Protein AF-A0A1K0G632-F1 (afdb_monomer_lite)

Organism: NCBI:txid307758

Radius of gyration: 20.54 Å; chains: 1; bounding box: 62×40×46 Å

Secondary structure (DSSP, 8-state):
--HHHHHHHHHHHHHHHHHTSS------------HHHHHHHHSTT-S----EEE-SSS-GGGEEEEEGGGGS-TTS-GGGTEEESSTT--EEEES-TTS-EEEEEGGGTEEEEEEE-SSTT-EEEEEEE--GGG--

Sequence (136 aa):
MNSLGLILLLSTLSSLFAAFAQNCPQKFTPLLPRNSDFNKACSANSASKSPCFHHVSGSLRSASVAPKSSYTDPTQDVNATLIVKDGFLTDFTIADITSVYYVAYLEAGIGLLYMPGNSDNCYFLTWTIFNERSLT

Structure (mmCIF, N/CA/C/O backbone):
data_AF-A0A1K0G632-F1
#
_entry.id   AF-A0A1K0G632-F1
#
loop_
_atom_site.group_PDB
_atom_site.id
_atom_site.type_symbol
_atom_site.label_atom_id
_atom_site.label_alt_id
_atom_site.label_comp_id
_atom_site.label_asym_id
_atom_site.label_entity_id
_atom_site.label_seq_id
_atom_site.pdbx_PDB_ins_code
_atom_site.Cartn_x
_atom_site.Cartn_y
_atom_site.Cartn_z
_atom_site.occupancy
_atom_site.B_iso_or_equiv
_atom_site.auth_seq_id
_atom_site.auth_comp_id
_atom_site.auth_asym_id
_atom_site.auth_atom_id
_atom_site.pdbx_PDB_model_num
ATOM 1 N N . MET A 1 1 ? -44.994 25.189 18.910 1.00 53.69 1 MET A N 1
ATOM 2 C CA . MET A 1 1 ? -43.647 24.787 19.375 1.00 53.69 1 MET A CA 1
ATOM 3 C C . MET A 1 1 ? -42.993 26.005 19.999 1.00 53.69 1 MET A C 1
ATOM 5 O O . MET A 1 1 ? -42.715 26.958 19.285 1.00 53.69 1 MET A O 1
ATOM 9 N N . ASN A 1 2 ? -42.854 26.024 21.325 1.00 57.34 2 ASN A N 1
ATOM 10 C CA . ASN A 1 2 ? -42.360 27.196 22.049 1.00 57.34 2 ASN A CA 1
ATOM 11 C C . ASN A 1 2 ? -40.833 27.290 21.919 1.00 57.34 2 ASN A C 1
ATOM 13 O O . ASN A 1 2 ? -40.146 26.280 22.060 1.00 57.34 2 ASN A O 1
ATOM 17 N N . SER A 1 3 ? -40.323 28.502 21.679 1.00 65.25 3 SER A N 1
ATOM 18 C CA . SER A 1 3 ? -38.898 28.827 21.468 1.00 65.25 3 SER A CA 1
ATOM 19 C C . SER A 1 3 ? -37.953 28.202 22.515 1.00 65.25 3 SER A C 1
ATOM 21 O O . SER A 1 3 ? -36.870 27.726 22.188 1.00 65.25 3 SER A O 1
ATOM 23 N N . LEU A 1 4 ? -38.421 28.073 23.761 1.00 67.88 4 LEU A N 1
ATOM 24 C CA . LEU A 1 4 ? -37.714 27.409 24.863 1.00 67.88 4 LEU A CA 1
ATOM 25 C C . LEU A 1 4 ? -37.364 25.933 24.595 1.00 67.88 4 LEU A C 1
ATOM 27 O O . LEU A 1 4 ? -36.292 25.481 24.987 1.00 67.88 4 LEU A O 1
ATOM 31 N N . GLY A 1 5 ? -38.230 25.185 23.905 1.00 68.12 5 GLY A N 1
ATOM 32 C CA . GLY A 1 5 ? -37.978 23.777 23.579 1.00 68.12 5 GLY A CA 1
ATOM 33 C C . GLY A 1 5 ? -36.905 23.596 22.503 1.00 68.12 5 GLY A C 1
ATOM 34 O O . GLY A 1 5 ? -36.125 22.651 22.564 1.00 68.12 5 GLY A O 1
ATOM 35 N N . LEU A 1 6 ? -36.823 24.534 21.553 1.00 62.88 6 LEU A N 1
ATOM 36 C CA . LEU A 1 6 ? -35.796 24.536 20.510 1.00 62.88 6 LEU A CA 1
ATOM 37 C C . LEU A 1 6 ? -34.411 24.818 21.119 1.00 62.88 6 LEU A C 1
ATOM 39 O O . LEU A 1 6 ? -33.452 24.114 20.821 1.00 62.88 6 LEU A O 1
ATOM 43 N N . ILE A 1 7 ? -34.322 25.786 22.037 1.00 67.94 7 ILE A N 1
ATOM 44 C CA . ILE A 1 7 ? -33.067 26.160 22.712 1.00 67.94 7 ILE A CA 1
ATOM 45 C C . ILE A 1 7 ? -32.513 25.000 23.558 1.00 67.94 7 ILE A C 1
ATOM 47 O O . ILE A 1 7 ? -31.307 24.759 23.545 1.00 67.94 7 ILE A O 1
ATOM 51 N N . LEU A 1 8 ? -33.378 24.238 24.238 1.00 62.41 8 LEU A N 1
ATOM 52 C CA . LEU A 1 8 ? -32.978 23.052 25.012 1.00 62.41 8 LEU A CA 1
ATOM 53 C C . LEU A 1 8 ? -32.489 21.889 24.125 1.00 62.41 8 LEU A C 1
ATOM 55 O O . LEU A 1 8 ? -31.558 21.171 24.490 1.00 62.41 8 LEU A O 1
ATOM 59 N N . LEU A 1 9 ? -33.067 21.712 22.934 1.00 61.09 9 LEU A N 1
ATOM 60 C CA . LEU A 1 9 ? -32.586 20.727 21.957 1.00 61.09 9 LEU A CA 1
ATOM 61 C C . LEU A 1 9 ? -31.219 21.122 21.369 1.00 61.09 9 LEU A C 1
ATOM 63 O O . LEU A 1 9 ? -30.324 20.289 21.275 1.00 61.09 9 LEU A O 1
ATOM 67 N N . LEU A 1 10 ? -31.007 22.398 21.036 1.00 59.19 10 LEU A N 1
ATOM 68 C CA . LEU A 1 10 ? -29.714 22.878 20.523 1.00 59.19 10 LEU A CA 1
ATOM 69 C C . LEU A 1 10 ? -28.589 22.845 21.572 1.00 59.19 10 LEU A C 1
ATOM 71 O O . LEU A 1 10 ? -27.433 22.582 21.223 1.00 59.19 10 LEU A O 1
ATOM 75 N N . SER A 1 11 ? -28.905 23.082 22.849 1.00 59.06 11 SER A N 1
ATOM 76 C CA . SER A 1 11 ? -27.908 23.042 23.926 1.00 59.06 11 SER A CA 1
ATOM 77 C C . SER A 1 11 ? -27.462 21.616 24.256 1.00 59.06 11 SER A C 1
ATOM 79 O O . SER A 1 11 ? -26.279 21.399 24.517 1.00 59.06 11 SER A O 1
ATOM 81 N N . THR A 1 12 ? -28.367 20.636 24.170 1.00 58.84 12 THR A N 1
ATOM 82 C CA . THR A 1 12 ? -28.018 19.217 24.335 1.00 58.84 12 THR A CA 1
ATOM 83 C C . THR A 1 12 ? -27.223 18.665 23.152 1.00 58.84 12 THR A C 1
ATOM 85 O O . THR A 1 12 ? -26.260 17.937 23.369 1.00 58.84 12 THR A O 1
ATOM 88 N N . LEU A 1 13 ? -27.519 19.061 21.907 1.00 55.50 13 LEU A N 1
ATOM 89 C CA . LEU A 1 13 ? -26.672 18.666 20.773 1.00 55.50 13 LEU A CA 1
ATOM 90 C C . LEU A 1 13 ? -25.242 19.219 20.905 1.00 55.50 13 LEU A C 1
ATOM 92 O O . LEU A 1 13 ? -24.283 18.489 20.667 1.00 55.50 13 LEU A O 1
ATOM 96 N N . SER A 1 14 ? -25.082 20.476 21.328 1.00 56.28 14 SER A N 1
ATOM 97 C CA . SER A 1 14 ? -23.762 21.114 21.476 1.00 56.28 14 SER A CA 1
ATOM 98 C C . SER A 1 14 ? -22.880 20.454 22.546 1.00 56.28 14 SER A C 1
ATOM 100 O O . SER A 1 14 ? -21.667 20.353 22.363 1.00 56.28 14 SER A O 1
ATOM 102 N N . SER A 1 15 ? -23.464 19.972 23.649 1.00 53.50 15 SER A N 1
ATOM 103 C CA . SER A 1 15 ? -22.710 19.285 24.705 1.00 53.50 15 SER A CA 1
ATOM 104 C C . SER A 1 15 ? -22.324 17.852 24.332 1.00 53.50 15 SER A C 1
ATOM 106 O O . SER A 1 15 ? -21.253 17.398 24.738 1.00 53.50 15 SER A O 1
ATOM 108 N N . LEU A 1 16 ? -23.121 17.166 23.502 1.00 52.94 16 LEU A N 1
ATOM 109 C CA . LEU A 1 16 ? -22.729 15.872 22.942 1.00 52.94 16 LEU A CA 1
ATOM 110 C C . LEU A 1 16 ? -21.486 16.001 22.050 1.00 52.94 16 LEU A C 1
ATOM 112 O O . LEU A 1 16 ? -20.550 15.235 22.240 1.00 52.94 16 LEU A O 1
ATOM 116 N N . PHE A 1 17 ? -21.404 16.988 21.149 1.00 52.41 17 PHE A N 1
ATOM 117 C CA . PHE A 1 17 ? -20.222 17.157 20.281 1.00 52.41 17 PHE A CA 1
ATOM 118 C C . PHE A 1 17 ? -18.934 17.500 21.049 1.00 52.41 17 PHE A C 1
ATOM 120 O O . PHE A 1 17 ? -17.853 17.065 20.653 1.00 52.41 17 PHE A O 1
ATOM 127 N N . ALA A 1 18 ? -19.035 18.236 22.160 1.00 52.19 18 ALA A N 1
ATOM 128 C CA . ALA A 1 18 ? -17.875 18.626 22.963 1.00 52.19 18 ALA A CA 1
ATOM 129 C C . ALA A 1 18 ? -17.265 17.456 23.763 1.00 52.19 18 ALA A C 1
ATOM 131 O O . ALA A 1 18 ? -16.049 17.412 23.950 1.00 52.19 18 ALA A O 1
ATOM 132 N N . ALA A 1 19 ? -18.076 16.479 24.186 1.00 53.12 19 ALA A N 1
ATOM 133 C CA . ALA A 1 19 ? -17.598 15.313 24.935 1.00 53.12 19 ALA A CA 1
ATOM 134 C C . ALA A 1 19 ? -16.773 14.327 24.080 1.00 53.12 19 ALA A C 1
ATOM 136 O O . ALA A 1 19 ? -15.950 13.591 24.621 1.00 53.12 19 ALA A O 1
ATOM 137 N N . PHE A 1 20 ? -16.931 14.336 22.751 1.00 53.16 20 PHE A N 1
ATOM 138 C CA . PHE A 1 20 ? -16.147 13.489 21.835 1.00 53.16 20 PHE A CA 1
ATOM 139 C C . PHE A 1 20 ? -14.827 14.128 21.373 1.00 53.16 20 PHE A C 1
ATOM 141 O O . PHE A 1 20 ? -14.020 13.467 20.721 1.00 53.16 20 PHE A O 1
ATOM 148 N N . ALA A 1 21 ? -14.578 15.400 21.703 1.00 52.59 21 ALA A N 1
ATOM 149 C CA . ALA A 1 21 ? -13.479 16.164 21.112 1.00 52.59 21 ALA A CA 1
ATOM 150 C C . ALA A 1 21 ? -12.184 16.203 21.945 1.00 52.59 21 ALA A C 1
ATOM 152 O O . ALA A 1 21 ? -11.168 16.669 21.438 1.00 52.59 21 ALA A O 1
ATOM 153 N N . GLN A 1 22 ? -12.174 15.743 23.202 1.00 47.28 22 GLN A N 1
ATOM 154 C CA . GLN A 1 22 ? -11.059 16.058 24.112 1.00 47.28 22 GLN A CA 1
ATOM 155 C C . GLN A 1 22 ? -9.963 15.000 24.280 1.00 47.28 22 GLN A C 1
ATOM 157 O O . GLN A 1 22 ? -8.989 15.295 24.954 1.00 47.28 22 GLN A O 1
ATOM 162 N N . ASN A 1 23 ? -10.043 13.818 23.663 1.00 47.66 23 ASN A N 1
ATOM 163 C CA . ASN A 1 23 ? -8.967 12.815 23.766 1.00 47.66 23 ASN A CA 1
ATOM 164 C C . ASN A 1 23 ? -8.915 11.855 22.567 1.00 47.66 23 ASN A C 1
ATOM 166 O O . ASN A 1 23 ? -8.665 10.664 22.730 1.00 47.66 23 ASN A O 1
ATOM 170 N N . CYS A 1 24 ? -9.150 12.340 21.346 1.00 49.59 24 CYS A N 1
ATOM 171 C CA . CYS A 1 24 ? -8.779 11.553 20.172 1.00 49.59 24 CYS A CA 1
ATOM 172 C C . CYS A 1 24 ? -7.280 11.770 19.931 1.00 49.59 24 CYS A C 1
ATOM 174 O O . CYS A 1 24 ? -6.919 12.855 19.468 1.00 49.59 24 CYS A O 1
ATOM 176 N N . PRO A 1 25 ? -6.385 10.812 20.255 1.00 50.19 25 PRO A N 1
ATOM 177 C CA . PRO A 1 25 ? -4.998 10.933 19.843 1.00 50.19 25 PRO A CA 1
ATOM 178 C C . PRO A 1 25 ? -4.986 11.123 18.327 1.00 50.19 25 PRO A C 1
ATOM 180 O O . PRO A 1 25 ? -5.499 10.291 17.578 1.00 50.19 25 PRO A O 1
ATOM 183 N N . GLN A 1 26 ? -4.437 12.249 17.881 1.00 51.25 26 GLN A N 1
ATOM 184 C CA . GLN A 1 26 ? -4.239 12.541 16.471 1.00 51.25 26 GLN A CA 1
ATOM 185 C C . GLN A 1 26 ? -3.162 11.577 15.957 1.00 51.25 26 GLN A C 1
ATOM 187 O O . GLN A 1 26 ? -1.974 11.875 15.997 1.00 51.25 26 GLN A O 1
ATOM 192 N N . LYS A 1 27 ? -3.565 10.357 15.591 1.00 52.69 27 LYS A N 1
ATOM 193 C CA . LYS A 1 27 ? -2.645 9.266 15.228 1.00 52.69 27 LYS A CA 1
ATOM 194 C C . LYS A 1 27 ? -2.782 8.786 13.790 1.00 52.69 27 LYS A C 1
ATOM 196 O O . LYS A 1 27 ? -2.168 7.790 13.429 1.00 52.69 27 LYS A O 1
ATOM 201 N N . PHE A 1 28 ? -3.554 9.486 12.966 1.00 53.88 28 PHE A N 1
ATOM 202 C CA . PHE A 1 28 ? -3.702 9.117 11.567 1.00 53.88 28 PHE A CA 1
ATOM 203 C C . PHE A 1 28 ? -3.715 10.363 10.693 1.00 53.88 28 PHE A C 1
ATOM 205 O O . PHE A 1 28 ? -4.675 11.133 10.719 1.00 53.88 28 PHE A O 1
ATOM 212 N N . THR A 1 29 ? -2.649 10.569 9.921 1.00 59.44 29 THR A N 1
ATOM 213 C CA . THR A 1 29 ? -2.718 11.455 8.758 1.00 59.44 29 THR A CA 1
ATOM 214 C C . THR A 1 29 ? -3.623 10.762 7.741 1.00 59.44 29 THR A C 1
ATOM 216 O O . THR A 1 29 ? -3.299 9.649 7.322 1.00 59.44 29 THR A O 1
ATOM 219 N N . PRO A 1 30 ? -4.777 11.342 7.373 1.00 67.50 30 PRO A N 1
ATOM 220 C CA . PRO A 1 30 ? -5.687 10.694 6.441 1.00 67.50 30 PRO A CA 1
ATOM 221 C C . PRO A 1 30 ? -5.001 10.494 5.089 1.00 67.50 30 PRO A C 1
ATOM 223 O O . PRO A 1 30 ? -4.604 11.470 4.457 1.00 67.50 30 PRO A O 1
ATOM 226 N N . LEU A 1 31 ? -4.900 9.243 4.632 1.00 78.38 31 LEU A N 1
ATOM 227 C CA . LEU A 1 31 ? -4.446 8.940 3.276 1.00 78.38 31 LEU A CA 1
ATOM 228 C C . LEU A 1 31 ? -5.468 9.479 2.273 1.00 78.38 31 LEU A C 1
ATOM 230 O O . LEU A 1 31 ? -6.617 9.026 2.232 1.00 78.38 31 LEU A O 1
ATOM 234 N N . LEU A 1 32 ? -5.052 10.457 1.471 1.00 85.12 32 LEU A N 1
ATOM 235 C CA . LEU A 1 32 ? -5.905 11.050 0.448 1.00 85.12 32 LEU A CA 1
ATOM 236 C C . LEU A 1 32 ? -5.853 10.238 -0.857 1.00 85.12 32 LEU A C 1
ATOM 238 O O . LEU A 1 32 ? -4.767 9.864 -1.306 1.00 85.12 32 LEU A O 1
ATOM 242 N N . PRO A 1 33 ? -7.004 10.006 -1.514 1.00 89.94 33 PRO A N 1
ATOM 243 C CA . PRO A 1 33 ? -7.048 9.351 -2.815 1.00 89.94 33 PRO A CA 1
ATOM 244 C C . PRO A 1 33 ? -6.246 10.066 -3.899 1.00 89.94 33 PRO A C 1
ATOM 246 O O . PRO A 1 33 ? -6.362 11.275 -4.088 1.00 89.94 33 PRO A O 1
ATOM 249 N N . ARG A 1 34 ? -5.493 9.285 -4.679 1.00 92.12 34 ARG A N 1
ATOM 250 C CA . ARG A 1 34 ? -4.656 9.731 -5.802 1.00 92.12 34 ARG A CA 1
ATOM 251 C C . ARG A 1 34 ? -4.955 8.913 -7.061 1.00 92.12 34 ARG A C 1
ATOM 253 O O . ARG A 1 34 ? -4.063 8.344 -7.681 1.00 92.12 34 ARG A O 1
ATOM 260 N N . ASN A 1 35 ? -6.229 8.869 -7.456 1.00 92.44 35 ASN A N 1
ATOM 261 C CA . ASN A 1 35 ? -6.737 8.021 -8.544 1.00 92.44 35 ASN A CA 1
ATOM 262 C C . ASN A 1 35 ? -5.944 8.140 -9.862 1.00 92.44 35 ASN A C 1
ATOM 264 O O . ASN A 1 35 ? -5.609 7.131 -10.474 1.00 92.44 35 ASN A O 1
ATOM 268 N N . SER A 1 36 ? -5.604 9.367 -10.276 1.00 91.75 36 SER A N 1
ATOM 269 C CA . SER A 1 36 ? -4.801 9.608 -11.485 1.00 91.75 36 SER A CA 1
ATOM 270 C C . SER A 1 36 ? -3.442 8.907 -11.411 1.00 91.75 36 SER A C 1
ATOM 272 O O . SER A 1 36 ? -3.037 8.243 -12.363 1.00 91.75 36 SER A O 1
ATOM 274 N N . ASP A 1 37 ? -2.744 9.033 -10.283 1.00 92.06 37 ASP A N 1
ATOM 275 C CA . ASP A 1 37 ? -1.422 8.431 -10.107 1.00 92.06 37 ASP A CA 1
ATOM 276 C C . ASP A 1 37 ? -1.529 6.913 -9.966 1.00 92.06 37 ASP A C 1
ATOM 278 O O . ASP A 1 37 ? -0.719 6.182 -10.532 1.00 92.06 37 ASP A O 1
ATOM 282 N N . PHE A 1 38 ? -2.583 6.437 -9.299 1.00 93.38 38 PHE A N 1
ATOM 283 C CA . PHE A 1 38 ? -2.886 5.015 -9.213 1.00 93.38 38 PHE A CA 1
ATOM 284 C C . PHE A 1 38 ? -3.093 4.415 -10.607 1.00 93.38 38 PHE A C 1
ATOM 286 O O . PHE A 1 38 ? -2.462 3.423 -10.944 1.00 93.38 38 PHE 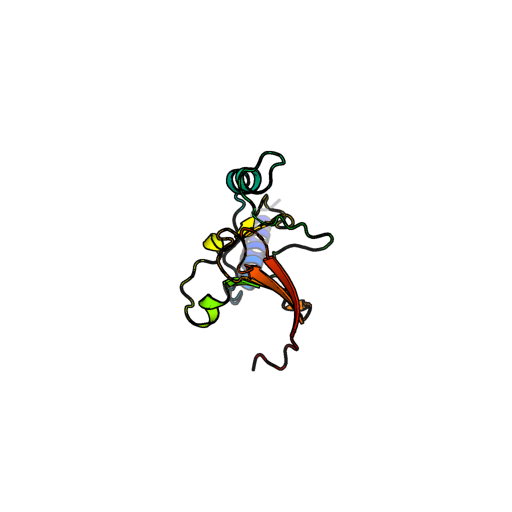A O 1
ATOM 293 N N . ASN A 1 39 ? -3.910 5.032 -11.464 1.00 92.06 39 ASN A N 1
ATOM 294 C CA . ASN A 1 39 ? -4.154 4.525 -12.817 1.00 92.06 39 ASN A CA 1
ATOM 295 C C . ASN A 1 39 ? -2.894 4.578 -13.691 1.00 92.06 39 ASN A C 1
ATOM 297 O O . ASN A 1 39 ? -2.671 3.675 -14.498 1.00 92.06 39 ASN A O 1
ATOM 301 N N . LYS A 1 40 ? -2.046 5.600 -13.524 1.00 91.19 40 LYS A N 1
ATOM 302 C CA . LYS A 1 40 ? -0.744 5.656 -14.207 1.00 91.19 40 LYS A CA 1
ATOM 303 C C . LYS A 1 40 ? 0.168 4.499 -13.805 1.00 91.19 40 LYS A C 1
ATOM 305 O O . LYS A 1 40 ? 0.918 4.042 -14.655 1.00 91.19 40 LYS A O 1
ATOM 310 N N . ALA A 1 41 ? 0.097 4.045 -12.554 1.00 91.00 41 ALA A N 1
ATOM 311 C CA . ALA A 1 41 ? 0.904 2.939 -12.041 1.00 91.00 41 ALA A CA 1
ATOM 312 C C . ALA A 1 41 ? 0.290 1.552 -12.310 1.00 91.00 41 ALA A C 1
ATOM 314 O O . ALA A 1 41 ? 1.018 0.611 -12.605 1.00 91.00 41 ALA A O 1
ATOM 315 N N . CYS A 1 42 ? -1.038 1.431 -12.248 1.00 92.25 42 CYS A N 1
ATOM 316 C CA . CYS A 1 42 ? -1.751 0.151 -12.167 1.00 92.25 42 CYS A CA 1
ATOM 317 C C . CYS A 1 42 ? -2.680 -0.161 -13.345 1.00 92.25 42 CYS A C 1
ATOM 319 O O . CYS A 1 42 ? -3.360 -1.186 -13.335 1.00 92.25 42 CYS A O 1
ATOM 321 N N . SER A 1 43 ? -2.761 0.703 -14.360 1.00 87.62 43 SER A N 1
ATOM 322 C CA . SER A 1 43 ? -3.526 0.381 -15.570 1.00 87.62 43 SER A CA 1
ATOM 323 C C . SER A 1 43 ? -2.858 -0.728 -16.389 1.00 87.62 43 SER A C 1
ATOM 325 O O . SER A 1 43 ? -1.649 -0.927 -16.330 1.00 87.62 43 SER A O 1
ATOM 327 N N . ALA A 1 44 ? -3.645 -1.417 -17.220 1.00 79.88 44 ALA A N 1
ATOM 328 C CA . ALA A 1 44 ? -3.155 -2.495 -18.086 1.00 79.88 44 ALA A CA 1
ATOM 329 C C . ALA A 1 44 ? -2.039 -2.062 -19.060 1.00 79.88 44 ALA A C 1
ATOM 331 O O . ALA A 1 44 ? -1.243 -2.890 -19.487 1.00 79.88 44 ALA A O 1
ATOM 332 N N . ASN A 1 45 ? -1.974 -0.767 -19.389 1.00 78.19 45 ASN A N 1
ATOM 333 C CA . ASN A 1 45 ? -0.960 -0.177 -20.268 1.00 78.19 45 ASN A CA 1
ATOM 334 C C . ASN A 1 45 ? 0.122 0.584 -19.486 1.00 78.19 45 ASN A C 1
ATOM 336 O O . ASN A 1 45 ? 0.846 1.396 -20.066 1.00 78.19 45 ASN A O 1
ATOM 340 N N . SER A 1 46 ? 0.191 0.394 -18.168 1.00 77.56 46 SER A N 1
ATOM 341 C CA . SER A 1 46 ? 1.178 1.059 -17.330 1.00 77.56 46 SER A CA 1
ATOM 342 C C . SER A 1 46 ? 2.591 0.665 -17.756 1.00 77.56 46 SER A C 1
ATOM 344 O O . SER A 1 46 ? 2.929 -0.513 -17.848 1.00 77.56 46 SER A O 1
ATOM 346 N N . ALA A 1 47 ? 3.434 1.672 -17.996 1.00 73.56 47 ALA A N 1
ATOM 347 C CA . ALA A 1 47 ? 4.877 1.476 -18.119 1.00 73.56 47 ALA A CA 1
ATOM 348 C C . ALA A 1 47 ? 5.547 1.307 -16.744 1.00 73.56 47 ALA A C 1
ATOM 350 O O . ALA A 1 47 ? 6.697 0.868 -16.662 1.00 73.56 47 ALA A O 1
ATOM 351 N N . SER A 1 48 ? 4.845 1.674 -15.666 1.00 72.81 48 SER A N 1
ATOM 352 C CA . SER A 1 48 ? 5.296 1.430 -14.304 1.00 72.81 48 SER A CA 1
ATOM 353 C C . SER A 1 48 ? 5.186 -0.064 -14.007 1.00 72.81 48 SER A C 1
ATOM 355 O O . SER A 1 48 ? 4.197 -0.722 -14.319 1.00 72.81 48 SER A O 1
ATOM 357 N N . LYS A 1 49 ? 6.233 -0.594 -13.379 1.00 78.38 49 LYS A N 1
ATOM 358 C CA . LYS A 1 49 ? 6.293 -1.978 -12.902 1.00 78.38 49 LYS A CA 1
ATOM 359 C C . LYS A 1 49 ? 5.968 -2.055 -11.411 1.00 78.38 49 LYS A C 1
ATOM 361 O O . LYS A 1 49 ? 6.491 -2.904 -10.692 1.00 78.38 49 LYS A O 1
ATOM 366 N N . SER A 1 50 ? 5.146 -1.119 -10.939 1.00 84.19 50 SER A N 1
ATOM 367 C CA . SER A 1 50 ? 4.731 -1.063 -9.546 1.00 84.19 50 SER A CA 1
ATOM 368 C C . SER A 1 50 ? 3.768 -2.205 -9.225 1.00 84.19 50 SER A C 1
ATOM 370 O O . SER A 1 50 ? 2.882 -2.504 -10.027 1.00 84.19 50 SER A O 1
ATOM 372 N N . PRO A 1 51 ? 3.904 -2.845 -8.054 1.00 88.81 51 PRO A N 1
ATOM 373 C CA . PRO A 1 51 ? 2.916 -3.807 -7.598 1.00 88.81 51 PRO A CA 1
ATOM 374 C C . PRO A 1 51 ? 1.612 -3.097 -7.227 1.00 88.81 51 PRO A C 1
ATOM 376 O O . PRO A 1 51 ? 1.612 -2.102 -6.503 1.00 88.81 51 PRO A O 1
ATOM 379 N N . CYS A 1 52 ? 0.495 -3.657 -7.675 1.00 92.06 52 CYS A N 1
ATOM 380 C CA . CYS A 1 52 ? -0.836 -3.135 -7.398 1.00 92.06 52 CYS A CA 1
ATOM 381 C C . CYS A 1 52 ? -1.570 -4.105 -6.480 1.00 92.06 52 CYS A C 1
ATOM 383 O O . CYS A 1 52 ? -1.790 -5.265 -6.831 1.00 92.06 52 CYS A O 1
ATOM 385 N N . PHE A 1 53 ? -1.921 -3.633 -5.291 1.00 91.94 53 PHE A N 1
ATOM 386 C CA . PHE A 1 53 ? -2.523 -4.434 -4.237 1.00 91.94 53 PHE A CA 1
ATOM 387 C C . PHE A 1 53 ? -4.015 -4.144 -4.127 1.00 91.94 53 PHE A C 1
ATOM 389 O O . PHE A 1 53 ? -4.444 -2.994 -4.229 1.00 91.94 53 PHE A O 1
ATOM 396 N N . HIS A 1 54 ? -4.779 -5.201 -3.861 1.00 93.56 54 HIS A N 1
ATOM 397 C CA . HIS A 1 54 ? -6.208 -5.142 -3.589 1.00 93.56 54 HIS A CA 1
ATOM 398 C C . HIS A 1 54 ? -6.515 -5.902 -2.298 1.00 93.56 54 HIS A C 1
ATOM 400 O O . HIS A 1 54 ? -6.162 -7.076 -2.154 1.00 93.56 54 HIS A O 1
ATOM 406 N N . HIS A 1 55 ? -7.188 -5.246 -1.358 1.00 88.94 55 HIS A N 1
ATOM 407 C CA . HIS A 1 55 ? -7.709 -5.893 -0.161 1.00 88.94 55 HIS A CA 1
ATOM 408 C C . HIS A 1 55 ? -8.938 -6.727 -0.514 1.00 88.94 55 HIS A C 1
ATOM 410 O O . HIS A 1 55 ? -9.978 -6.182 -0.866 1.00 88.94 55 HIS A O 1
ATOM 416 N N . VAL A 1 56 ? -8.848 -8.046 -0.328 1.00 87.25 56 VAL A N 1
ATOM 417 C CA . VAL A 1 56 ? -10.013 -8.944 -0.449 1.00 87.25 56 VAL A CA 1
ATOM 418 C C . VAL A 1 56 ? -11.010 -8.722 0.700 1.00 87.25 56 VAL A C 1
ATOM 420 O O . VAL A 1 56 ? -12.203 -8.967 0.551 1.00 87.25 56 VAL A O 1
ATOM 423 N N . SER A 1 57 ? -10.529 -8.244 1.852 1.00 84.19 57 SER A N 1
ATOM 424 C CA . SER A 1 57 ? -11.343 -7.872 3.011 1.00 84.19 57 SER A CA 1
ATOM 425 C C . SER A 1 57 ? -10.662 -6.756 3.812 1.00 84.19 57 SER A C 1
ATOM 427 O O . SER A 1 57 ? -9.436 -6.741 3.944 1.00 84.19 57 SER A O 1
ATOM 429 N N . GLY A 1 58 ? -11.450 -5.823 4.354 1.00 82.75 58 GLY A N 1
ATOM 430 C CA . GLY A 1 58 ? -10.959 -4.675 5.127 1.00 82.75 58 GLY A CA 1
ATOM 431 C C . GLY A 1 58 ? -10.481 -3.492 4.274 1.00 82.75 58 GLY A C 1
ATOM 432 O O . GLY A 1 58 ? -10.826 -3.374 3.104 1.00 82.75 58 GLY A O 1
ATOM 433 N N . SER A 1 59 ? -9.716 -2.579 4.882 1.00 86.19 59 SER A N 1
ATOM 434 C CA . SER A 1 59 ? -9.150 -1.382 4.231 1.00 86.19 59 SER A CA 1
ATOM 435 C C . SER A 1 59 ? -7.881 -0.923 4.954 1.00 86.19 59 SER A C 1
ATOM 437 O O . SER A 1 59 ? -7.636 -1.342 6.085 1.00 86.19 59 SER A O 1
ATOM 439 N N . LEU A 1 60 ? -7.113 -0.006 4.363 1.00 86.31 60 LEU A N 1
ATOM 440 C CA . LEU A 1 60 ? -5.945 0.605 5.016 1.00 86.31 60 LEU A CA 1
ATOM 441 C C . LEU A 1 60 ? -6.288 1.578 6.160 1.00 86.31 60 LEU A C 1
ATOM 443 O O . LEU A 1 60 ? -5.384 2.151 6.756 1.00 86.31 60 LEU A O 1
ATOM 447 N N . ARG A 1 61 ? -7.568 1.781 6.504 1.00 82.19 61 ARG A N 1
ATOM 448 C CA . ARG A 1 61 ? -7.982 2.730 7.560 1.00 82.19 61 ARG A CA 1
ATOM 449 C C . ARG A 1 61 ? -7.414 2.406 8.942 1.00 82.19 61 ARG A C 1
ATOM 451 O O . ARG A 1 61 ? -7.214 3.322 9.729 1.00 82.19 61 ARG A O 1
ATOM 458 N N . SER A 1 62 ? -7.186 1.129 9.234 1.00 74.50 62 SER A N 1
ATOM 459 C CA . SER A 1 62 ? -6.596 0.655 10.494 1.00 74.50 62 SER A CA 1
ATOM 460 C C . SER A 1 62 ? -5.125 0.252 10.348 1.00 74.50 62 SER A C 1
ATOM 462 O O . SER A 1 62 ? -4.513 -0.222 11.306 1.00 74.50 62 SER A O 1
ATOM 464 N N . ALA A 1 63 ? -4.547 0.422 9.156 1.00 80.38 63 ALA A N 1
ATOM 465 C CA . ALA A 1 63 ? -3.175 0.038 8.883 1.00 80.38 63 ALA A CA 1
ATOM 466 C C . ALA A 1 63 ? -2.224 1.209 9.148 1.00 80.38 63 ALA A C 1
ATOM 468 O O . ALA A 1 63 ? -2.416 2.308 8.635 1.00 80.38 63 ALA A O 1
ATOM 469 N N . SER A 1 64 ? -1.158 0.965 9.904 1.00 79.44 64 SER A N 1
ATOM 470 C CA . SER A 1 64 ? -0.015 1.874 9.949 1.00 79.44 64 SER A CA 1
ATOM 471 C C . SER A 1 64 ? 0.886 1.573 8.761 1.00 79.44 64 SER A C 1
ATOM 473 O O . SER A 1 64 ? 1.287 0.424 8.570 1.00 79.44 64 SER A O 1
ATOM 475 N N . VAL A 1 65 ? 1.198 2.582 7.953 1.00 78.44 65 VAL A N 1
ATOM 476 C CA . VAL A 1 65 ? 2.054 2.406 6.781 1.00 78.44 65 VAL A CA 1
ATOM 477 C C . VAL A 1 65 ? 3.268 3.295 6.893 1.00 78.44 65 VAL A C 1
ATOM 479 O O . VAL A 1 65 ? 3.146 4.500 7.097 1.00 78.44 65 VAL A O 1
ATOM 482 N N . ALA A 1 66 ? 4.438 2.695 6.729 1.00 75.25 66 ALA A N 1
ATOM 483 C CA . ALA A 1 66 ? 5.685 3.423 6.792 1.00 75.25 66 ALA A CA 1
ATOM 484 C C . ALA A 1 66 ? 6.738 2.760 5.891 1.00 75.25 66 ALA A C 1
ATOM 486 O O . ALA A 1 66 ? 6.780 1.526 5.788 1.00 75.25 66 ALA A O 1
ATOM 487 N N . PRO A 1 67 ? 7.609 3.537 5.233 1.00 73.75 67 PRO A N 1
ATOM 488 C CA . PRO A 1 67 ? 8.826 2.972 4.674 1.00 73.75 67 PRO A CA 1
ATOM 489 C C . PRO A 1 67 ? 9.709 2.479 5.830 1.00 73.75 67 PRO A C 1
ATOM 491 O O . PRO A 1 67 ? 9.778 3.096 6.889 1.00 73.75 67 PRO A O 1
ATOM 494 N N . LYS A 1 68 ? 10.410 1.354 5.670 1.00 66.12 68 LYS A N 1
ATOM 495 C CA . LYS A 1 68 ? 11.191 0.756 6.773 1.00 66.12 68 LYS A CA 1
ATOM 496 C C . LYS A 1 68 ? 12.265 1.710 7.323 1.00 66.12 68 LYS A C 1
ATOM 498 O O . LYS A 1 68 ? 12.623 1.614 8.492 1.00 66.12 68 LYS A O 1
ATOM 503 N N . SER A 1 69 ? 12.761 2.643 6.511 1.00 56.94 69 SER A N 1
ATOM 504 C CA . SER A 1 69 ? 13.716 3.674 6.936 1.00 56.94 69 SER A CA 1
ATOM 505 C C . SER A 1 69 ? 13.125 4.726 7.884 1.00 56.94 69 SER A C 1
ATOM 507 O O . SER A 1 69 ? 13.886 5.383 8.590 1.00 56.94 69 SER A O 1
ATOM 509 N N . SER A 1 70 ? 11.800 4.898 7.947 1.00 54.84 70 SER A N 1
ATOM 510 C CA . SER A 1 70 ? 11.177 5.918 8.804 1.00 54.84 70 SER A CA 1
ATOM 511 C C . SER A 1 70 ? 11.045 5.498 10.270 1.00 54.84 70 SER A C 1
ATOM 513 O O . SER A 1 70 ? 10.624 6.309 11.089 1.00 54.84 70 SER A O 1
ATOM 515 N N . TYR A 1 71 ? 11.448 4.278 10.654 1.00 50.97 71 TYR A N 1
ATOM 516 C CA . TYR A 1 71 ? 11.593 3.934 12.079 1.00 50.97 71 TYR A CA 1
ATOM 517 C C . TYR A 1 71 ? 12.613 4.839 12.791 1.00 50.97 71 TYR A C 1
ATOM 519 O O . TYR A 1 71 ? 12.537 5.009 14.005 1.00 50.97 71 TYR A O 1
ATOM 527 N N . THR A 1 72 ? 13.546 5.436 12.044 1.00 44.00 72 THR A N 1
ATOM 528 C CA . THR A 1 72 ? 14.558 6.371 12.554 1.00 44.00 72 THR A CA 1
ATOM 529 C C . THR A 1 72 ? 14.269 7.844 12.250 1.00 44.00 72 THR A C 1
ATOM 531 O O . THR A 1 72 ? 14.965 8.697 12.793 1.00 44.00 72 THR A O 1
ATOM 534 N N . ASP A 1 73 ? 13.260 8.163 11.430 1.00 44.97 73 ASP A N 1
ATOM 535 C CA . ASP A 1 73 ? 12.907 9.547 11.083 1.00 44.97 73 ASP A CA 1
ATOM 536 C C . ASP A 1 73 ? 11.375 9.748 11.060 1.00 44.97 73 ASP A C 1
ATOM 538 O O . ASP A 1 73 ? 10.710 9.377 10.086 1.00 44.97 73 ASP A O 1
ATOM 542 N N . PRO A 1 74 ? 10.797 10.337 12.124 1.00 45.12 74 PRO A N 1
ATOM 543 C CA . PRO A 1 74 ? 9.359 10.562 12.253 1.00 45.12 74 PRO A CA 1
ATOM 544 C C . PRO A 1 74 ? 8.815 11.674 11.338 1.00 45.12 74 PRO A C 1
ATOM 546 O O . PRO A 1 74 ? 7.623 11.969 11.404 1.00 45.12 74 PRO A O 1
ATOM 549 N N . THR A 1 75 ? 9.647 12.307 10.501 1.00 45.78 75 THR A N 1
ATOM 550 C CA . THR A 1 75 ? 9.218 13.396 9.604 1.00 45.78 75 THR A CA 1
ATOM 551 C C . THR A 1 75 ? 8.772 12.937 8.215 1.00 45.78 75 THR A C 1
ATOM 553 O O . THR A 1 75 ? 8.275 13.758 7.442 1.00 45.78 75 THR A O 1
ATOM 556 N N . GLN A 1 76 ? 8.897 11.646 7.875 1.00 52.47 76 GLN A N 1
ATOM 557 C CA . GLN A 1 76 ? 8.431 11.160 6.574 1.00 52.47 76 GLN A CA 1
ATOM 558 C C . GLN A 1 76 ? 6.900 11.140 6.504 1.00 52.47 76 GLN A C 1
ATOM 560 O O . GLN A 1 76 ? 6.224 10.360 7.173 1.00 52.47 76 GLN A O 1
ATOM 565 N N . ASP A 1 77 ? 6.369 12.030 5.666 1.00 54.41 77 ASP A N 1
ATOM 566 C CA . ASP A 1 77 ? 4.949 12.172 5.376 1.00 54.41 77 ASP A CA 1
ATOM 567 C C . ASP A 1 77 ? 4.382 10.849 4.842 1.00 54.41 77 ASP A C 1
ATOM 569 O O . ASP A 1 77 ? 4.747 10.381 3.764 1.00 54.41 77 ASP A O 1
ATOM 573 N N . VAL A 1 78 ? 3.466 10.237 5.593 1.00 54.84 78 VAL A N 1
ATOM 574 C CA . VAL A 1 78 ? 2.801 8.976 5.227 1.00 54.84 78 VAL A CA 1
ATOM 575 C C . VAL A 1 78 ? 2.072 9.099 3.876 1.00 54.84 78 VAL A C 1
ATOM 577 O O . VAL A 1 78 ? 1.930 8.108 3.156 1.00 54.84 78 VAL A O 1
ATOM 580 N N . ASN A 1 79 ? 1.692 10.317 3.465 1.00 54.09 79 ASN A N 1
ATOM 581 C CA . ASN A 1 79 ? 1.099 10.585 2.149 1.00 54.09 79 ASN A CA 1
ATOM 582 C C . ASN A 1 79 ? 2.084 10.415 0.979 1.00 54.09 79 ASN A C 1
ATOM 584 O O . ASN A 1 79 ? 1.657 10.260 -0.168 1.00 54.09 79 ASN A O 1
ATOM 588 N N . ALA A 1 80 ? 3.392 10.430 1.246 1.00 61.31 80 ALA A N 1
ATOM 589 C CA . ALA A 1 80 ? 4.429 10.174 0.249 1.00 61.31 80 ALA A CA 1
ATOM 590 C C . ALA A 1 80 ? 4.660 8.671 0.008 1.00 61.31 80 ALA A C 1
ATOM 592 O O . ALA A 1 80 ? 5.353 8.296 -0.934 1.00 61.31 80 ALA A O 1
ATOM 593 N N . THR A 1 81 ? 4.074 7.811 0.842 1.00 76.12 81 THR A N 1
ATOM 594 C CA . THR A 1 81 ? 4.450 6.398 0.966 1.00 76.12 81 THR A CA 1
ATOM 595 C C . THR A 1 81 ? 3.593 5.490 0.082 1.00 76.12 81 THR A C 1
ATOM 597 O O . THR A 1 81 ? 4.121 4.615 -0.608 1.00 76.12 81 THR A O 1
ATOM 600 N N . LEU A 1 82 ? 2.275 5.719 0.052 1.00 86.94 82 LEU A N 1
ATOM 601 C CA . LEU A 1 82 ? 1.322 4.958 -0.761 1.00 86.94 82 LEU A CA 1
ATOM 602 C C . LEU A 1 82 ? 0.524 5.848 -1.710 1.00 86.94 82 LEU A C 1
ATOM 604 O O . LEU A 1 82 ? 0.203 6.998 -1.419 1.00 86.94 82 LEU A O 1
ATOM 608 N N . ILE A 1 83 ? 0.125 5.258 -2.831 1.00 90.75 83 ILE A N 1
ATOM 609 C CA . ILE A 1 83 ? -0.837 5.824 -3.769 1.00 90.75 83 ILE A CA 1
ATOM 610 C C . ILE A 1 83 ? -2.102 4.973 -3.671 1.00 90.75 83 ILE A C 1
ATOM 612 O O . ILE A 1 83 ? -2.100 3.809 -4.067 1.00 90.75 83 ILE A O 1
ATOM 616 N N . VAL A 1 84 ? -3.180 5.549 -3.143 1.00 92.25 84 VAL A N 1
ATOM 617 C CA . VAL A 1 84 ? -4.476 4.870 -2.992 1.00 92.25 84 VAL A CA 1
ATOM 618 C C . VAL A 1 84 ? -5.440 5.301 -4.096 1.00 92.25 84 VAL A C 1
ATOM 620 O O . VAL A 1 84 ? -5.450 6.463 -4.513 1.00 92.25 84 VAL A O 1
ATOM 623 N N . LYS A 1 85 ? -6.250 4.370 -4.599 1.00 93.25 85 LYS A N 1
ATOM 624 C CA . LYS A 1 85 ? -7.133 4.603 -5.754 1.00 93.25 85 LYS A CA 1
ATOM 625 C C . LYS A 1 85 ? -8.312 5.526 -5.449 1.00 93.25 85 LYS A C 1
ATOM 627 O O . LYS A 1 85 ? -8.662 6.368 -6.278 1.00 93.25 85 LYS A O 1
ATOM 632 N N . ASP A 1 86 ? -8.950 5.339 -4.299 1.00 87.56 86 ASP A N 1
ATOM 633 C CA . ASP A 1 86 ? -10.202 5.993 -3.914 1.00 87.56 86 ASP A CA 1
ATOM 634 C C . ASP A 1 86 ? -10.356 6.077 -2.383 1.00 87.56 86 ASP A C 1
ATOM 636 O O . ASP A 1 86 ? -9.475 5.671 -1.624 1.00 87.56 86 ASP A O 1
ATOM 640 N N . GLY A 1 87 ? -11.475 6.644 -1.922 1.00 86.44 87 GLY A N 1
ATOM 641 C CA . GLY A 1 87 ? -11.761 6.829 -0.498 1.00 86.44 87 GLY A CA 1
ATOM 642 C C . GLY A 1 87 ? -12.070 5.541 0.274 1.00 86.44 87 GLY A C 1
ATOM 643 O O . GLY A 1 87 ? -12.216 5.604 1.497 1.00 86.44 87 GLY A O 1
ATOM 644 N N . PHE A 1 88 ? -12.178 4.383 -0.383 1.00 86.44 88 PHE A N 1
ATOM 645 C CA . PHE A 1 88 ? -12.353 3.099 0.300 1.00 86.44 88 PHE A CA 1
ATOM 646 C C . PHE A 1 88 ? -11.026 2.549 0.824 1.00 86.44 88 PHE A C 1
ATOM 648 O O . PHE A 1 88 ? -11.039 1.774 1.778 1.00 86.44 88 PHE A O 1
ATOM 655 N N . LEU A 1 89 ? -9.893 3.011 0.277 1.00 88.38 89 LEU A N 1
ATOM 656 C CA . LEU A 1 89 ? -8.541 2.623 0.697 1.00 88.38 89 LEU A CA 1
ATOM 657 C C . LEU A 1 89 ? -8.311 1.099 0.641 1.00 88.38 89 LEU A C 1
ATOM 659 O O . LEU A 1 89 ? -7.639 0.532 1.503 1.00 88.38 89 LEU A O 1
ATOM 663 N N . THR A 1 90 ? -8.917 0.437 -0.345 1.00 92.12 90 THR A N 1
ATOM 664 C CA . 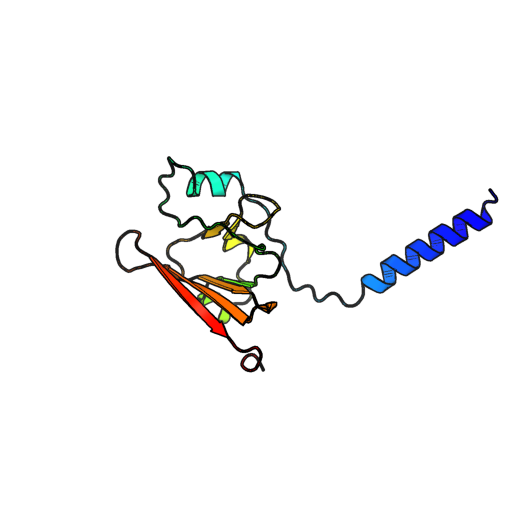THR A 1 90 ? -8.822 -1.013 -0.596 1.00 92.12 90 THR A CA 1
ATOM 665 C C . THR A 1 90 ? -7.825 -1.348 -1.700 1.00 92.12 90 THR A C 1
ATOM 667 O O . THR A 1 90 ? -7.194 -2.400 -1.663 1.00 92.12 90 THR A O 1
ATOM 670 N N . ASP A 1 91 ? -7.683 -0.448 -2.671 1.00 93.75 91 ASP A N 1
ATOM 671 C CA . ASP A 1 91 ? -6.756 -0.544 -3.793 1.00 93.75 91 ASP A CA 1
ATOM 672 C C . ASP A 1 91 ? -5.601 0.442 -3.587 1.00 93.75 91 ASP A C 1
ATOM 674 O O . ASP A 1 91 ? -5.823 1.654 -3.447 1.00 93.75 91 ASP A O 1
ATOM 678 N N . PHE A 1 92 ? -4.365 -0.057 -3.590 1.00 92.50 92 PHE A N 1
ATOM 679 C CA . PHE A 1 92 ? -3.182 0.783 -3.406 1.00 92.50 92 PHE A CA 1
ATOM 680 C C . PHE A 1 92 ? -1.942 0.256 -4.135 1.00 92.50 92 PHE A C 1
ATOM 682 O O . PHE A 1 92 ? -1.833 -0.921 -4.467 1.00 92.50 92 PHE A O 1
ATOM 689 N N . THR A 1 93 ? -0.992 1.152 -4.380 1.00 92.69 93 THR A N 1
ATOM 690 C CA . THR A 1 93 ? 0.363 0.842 -4.851 1.00 92.69 93 THR A CA 1
ATOM 691 C C . THR A 1 93 ? 1.379 1.618 -4.024 1.00 92.69 93 THR A C 1
ATOM 693 O O . THR A 1 93 ? 1.048 2.583 -3.330 1.00 92.69 93 THR A O 1
ATOM 696 N N . ILE A 1 94 ? 2.631 1.191 -4.100 1.00 89.25 94 ILE A N 1
ATOM 697 C CA . ILE A 1 94 ? 3.769 1.855 -3.472 1.00 89.25 94 ILE A CA 1
ATOM 698 C C . ILE A 1 94 ? 4.232 3.008 -4.368 1.00 89.25 94 ILE A C 1
ATOM 700 O O . ILE A 1 94 ? 4.284 2.857 -5.592 1.00 89.25 94 ILE A O 1
ATOM 704 N N . ALA A 1 95 ? 4.541 4.158 -3.762 1.00 86.44 95 ALA A N 1
ATOM 705 C CA . ALA A 1 95 ? 4.959 5.352 -4.494 1.00 86.44 95 ALA A CA 1
ATOM 706 C C . ALA A 1 95 ? 6.385 5.241 -5.063 1.00 86.44 95 ALA A C 1
ATOM 708 O O . ALA A 1 95 ? 6.606 5.611 -6.214 1.00 86.44 95 ALA A O 1
ATOM 709 N N . ASP A 1 96 ? 7.331 4.703 -4.287 1.00 86.50 96 ASP A N 1
ATOM 710 C CA . ASP A 1 96 ? 8.706 4.434 -4.720 1.00 86.50 96 ASP A CA 1
ATOM 711 C C . ASP A 1 96 ? 9.005 2.934 -4.627 1.00 86.50 96 ASP A C 1
ATOM 713 O O . ASP A 1 96 ? 9.192 2.374 -3.559 1.00 86.50 96 ASP A O 1
ATOM 717 N N . ILE A 1 97 ? 9.075 2.254 -5.767 1.00 86.56 97 ILE A N 1
ATOM 718 C CA . ILE A 1 97 ? 9.277 0.800 -5.811 1.00 86.56 97 ILE A CA 1
ATOM 719 C C . ILE A 1 97 ? 10.687 0.360 -5.403 1.00 86.56 97 ILE A C 1
ATOM 721 O O . ILE A 1 97 ? 10.910 -0.841 -5.264 1.00 86.56 97 ILE A O 1
ATOM 725 N N . THR A 1 98 ? 11.625 1.294 -5.222 1.00 86.00 98 THR A N 1
ATOM 726 C CA . THR A 1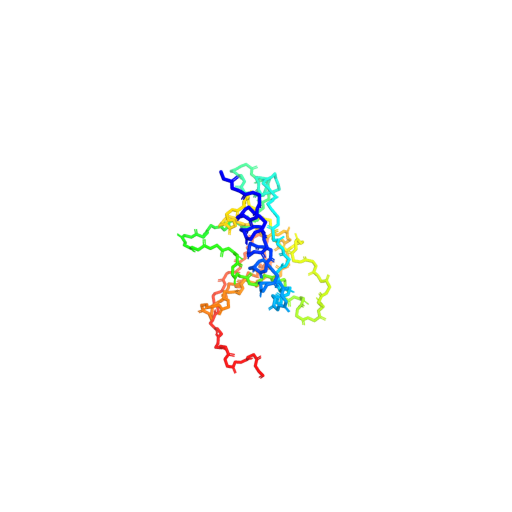 98 ? 13.020 1.026 -4.837 1.00 86.00 98 THR A CA 1
ATOM 727 C C . THR A 1 98 ? 13.244 1.037 -3.326 1.00 86.00 98 THR A C 1
ATOM 729 O O . THR A 1 98 ? 14.322 0.669 -2.858 1.00 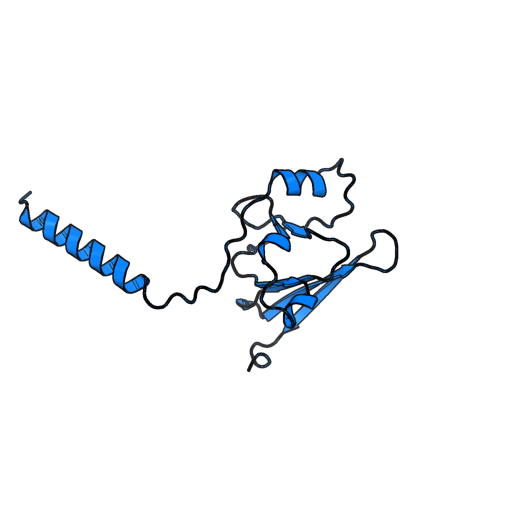86.00 98 THR A O 1
ATOM 732 N N . SER A 1 99 ? 12.216 1.389 -2.554 1.00 85.44 99 SER A N 1
ATOM 733 C CA . SER A 1 99 ? 12.264 1.446 -1.096 1.00 85.44 99 SER A CA 1
ATOM 734 C C . SER A 1 99 ? 11.557 0.249 -0.450 1.00 85.44 99 SER A C 1
ATOM 736 O O . SER A 1 99 ? 10.675 -0.380 -1.030 1.00 85.44 99 SER A O 1
ATOM 738 N N . VAL A 1 100 ? 11.956 -0.098 0.776 1.00 86.50 100 VAL A N 1
ATOM 739 C CA . VAL A 1 100 ? 11.299 -1.144 1.580 1.00 86.50 100 VAL A CA 1
ATOM 740 C C . VAL A 1 100 ? 10.097 -0.541 2.301 1.00 86.50 100 VAL A C 1
ATOM 742 O O . VAL A 1 100 ? 10.245 0.484 2.967 1.00 86.50 100 VAL A O 1
ATOM 745 N N . TYR A 1 101 ? 8.942 -1.206 2.257 1.00 85.19 101 TYR A N 1
ATOM 746 C CA . TYR A 1 101 ? 7.708 -0.721 2.889 1.00 85.19 101 TYR A CA 1
ATOM 747 C C . TYR A 1 101 ? 7.104 -1.742 3.827 1.00 85.19 101 TYR A C 1
ATOM 749 O O . TYR A 1 101 ? 7.118 -2.940 3.546 1.00 85.19 101 TYR A O 1
ATOM 757 N N . TYR A 1 102 ? 6.526 -1.244 4.915 1.00 86.31 102 TYR A N 1
ATOM 758 C CA . TYR A 1 102 ? 5.808 -2.044 5.887 1.00 86.31 102 TYR A CA 1
ATOM 759 C C . TYR A 1 102 ? 4.385 -1.513 6.071 1.00 86.31 102 TYR A C 1
ATOM 761 O O . TYR A 1 102 ? 4.182 -0.341 6.389 1.00 86.31 102 TYR A O 1
ATOM 769 N N . VAL A 1 103 ? 3.404 -2.389 5.864 1.00 86.31 103 VAL A N 1
ATOM 770 C CA . VAL A 1 103 ? 1.982 -2.144 6.133 1.00 86.31 103 VAL A CA 1
ATOM 771 C C . VAL A 1 103 ? 1.604 -2.987 7.345 1.00 86.31 103 VAL A C 1
ATOM 773 O O . VAL A 1 103 ? 1.526 -4.209 7.244 1.00 86.31 103 VAL A O 1
ATOM 776 N N . ALA A 1 104 ? 1.396 -2.353 8.494 1.00 85.38 104 ALA A N 1
ATOM 777 C CA . ALA A 1 104 ? 1.095 -3.007 9.761 1.00 85.38 104 ALA A CA 1
ATOM 778 C C . ALA A 1 104 ? -0.398 -2.913 10.090 1.00 85.38 104 ALA A C 1
ATOM 780 O O . ALA A 1 104 ? -0.920 -1.827 10.337 1.00 85.38 104 ALA A O 1
ATOM 781 N N . TYR A 1 105 ? -1.072 -4.055 10.171 1.00 84.38 105 TYR A N 1
ATOM 782 C CA . TYR A 1 105 ? -2.449 -4.174 10.643 1.00 84.38 105 TYR A CA 1
ATOM 783 C C . TYR A 1 105 ? -2.429 -4.406 12.149 1.00 84.38 105 TYR A C 1
ATOM 785 O O . TYR A 1 105 ? -2.433 -5.547 12.608 1.00 84.38 105 TYR A O 1
ATOM 793 N N . LEU A 1 106 ? -2.350 -3.313 12.912 1.00 80.75 106 LEU A N 1
ATOM 794 C CA . LEU A 1 106 ? -2.088 -3.361 14.353 1.00 80.75 106 LEU A CA 1
ATOM 795 C C . LEU A 1 106 ? -3.109 -4.228 15.101 1.00 80.75 106 LEU A C 1
ATOM 797 O O . LEU A 1 106 ? -2.707 -5.132 15.820 1.00 80.75 106 LEU A O 1
ATOM 801 N N . GLU A 1 107 ? -4.403 -4.040 14.828 1.00 81.25 107 GLU A N 1
ATOM 802 C CA . GLU A 1 107 ? -5.492 -4.804 15.462 1.00 81.25 107 GLU A CA 1
ATOM 803 C C . GLU A 1 107 ? -5.443 -6.312 15.169 1.00 81.25 107 GLU A C 1
ATOM 805 O O . GLU A 1 107 ? -5.957 -7.118 15.940 1.00 81.25 107 GLU A O 1
ATOM 810 N N . ALA A 1 108 ? -4.837 -6.704 14.046 1.00 84.38 108 ALA A N 1
ATOM 811 C CA . ALA A 1 108 ? -4.707 -8.099 13.641 1.00 84.38 108 ALA A CA 1
ATOM 812 C C . ALA A 1 108 ? -3.348 -8.708 14.029 1.00 84.38 108 ALA A C 1
ATOM 814 O O . ALA A 1 108 ? -3.154 -9.910 13.850 1.00 84.38 108 ALA A O 1
ATOM 815 N N . GLY A 1 109 ? -2.396 -7.907 14.524 1.00 85.75 109 GLY A N 1
ATOM 816 C CA . GLY A 1 109 ? -1.041 -8.360 14.851 1.00 85.75 109 GLY A CA 1
ATOM 817 C C . GLY A 1 109 ? -0.253 -8.890 13.648 1.00 85.75 109 GLY A C 1
ATOM 818 O O . GLY A 1 109 ? 0.655 -9.704 13.815 1.00 85.75 109 GLY A O 1
ATOM 819 N N . ILE A 1 110 ? -0.607 -8.478 12.426 1.00 87.50 110 ILE A N 1
ATOM 820 C CA . ILE A 1 110 ? 0.046 -8.927 11.189 1.00 87.50 110 ILE A CA 1
ATOM 821 C C . ILE A 1 110 ? 0.544 -7.749 10.364 1.00 87.50 110 ILE A C 1
ATOM 823 O O . ILE A 1 110 ? -0.024 -6.657 10.388 1.00 87.50 110 ILE A O 1
ATOM 827 N N . GLY A 1 111 ? 1.610 -7.966 9.607 1.00 87.69 111 GLY A N 1
ATOM 828 C CA . GLY A 1 111 ? 2.182 -6.968 8.719 1.00 87.69 111 GLY A CA 1
ATOM 829 C C . GLY A 1 111 ? 2.569 -7.553 7.374 1.00 87.69 111 GLY A C 1
ATOM 830 O O . GLY A 1 111 ? 2.938 -8.721 7.269 1.00 87.69 111 GLY A O 1
ATOM 831 N N . LEU A 1 112 ?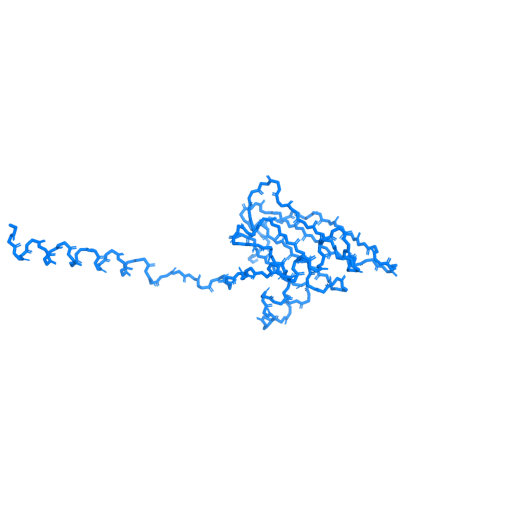 2.484 -6.721 6.345 1.00 88.88 112 LEU A N 1
ATOM 832 C CA . LEU A 1 112 ? 2.997 -7.005 5.015 1.00 88.88 112 LEU A CA 1
ATOM 833 C C . LEU A 1 112 ? 4.274 -6.193 4.805 1.00 88.88 112 LEU A C 1
ATOM 835 O O . LEU A 1 112 ? 4.257 -4.963 4.869 1.00 88.88 112 LEU A O 1
ATOM 839 N N . LEU A 1 113 ? 5.371 -6.886 4.529 1.00 90.00 113 LEU A N 1
ATOM 840 C CA . LEU A 1 113 ? 6.648 -6.305 4.146 1.00 90.00 113 LEU A CA 1
ATOM 841 C C . LEU A 1 113 ? 6.831 -6.436 2.632 1.00 90.00 113 LEU A C 1
ATOM 843 O O . LEU A 1 113 ? 6.860 -7.547 2.105 1.00 90.00 113 LEU A O 1
ATOM 847 N N . TYR A 1 114 ? 7.007 -5.305 1.957 1.00 90.25 114 TYR A N 1
ATOM 848 C CA . TYR A 1 114 ? 7.486 -5.233 0.580 1.00 90.25 114 TYR A CA 1
ATOM 849 C C . TYR A 1 114 ? 8.985 -4.947 0.574 1.00 90.25 114 TYR A C 1
ATOM 851 O O . TYR A 1 114 ? 9.436 -3.998 1.221 1.00 90.25 114 TYR A O 1
ATOM 859 N N . MET A 1 115 ? 9.748 -5.726 -0.190 1.00 90.19 115 MET A N 1
ATOM 860 C CA . MET A 1 115 ? 11.167 -5.476 -0.437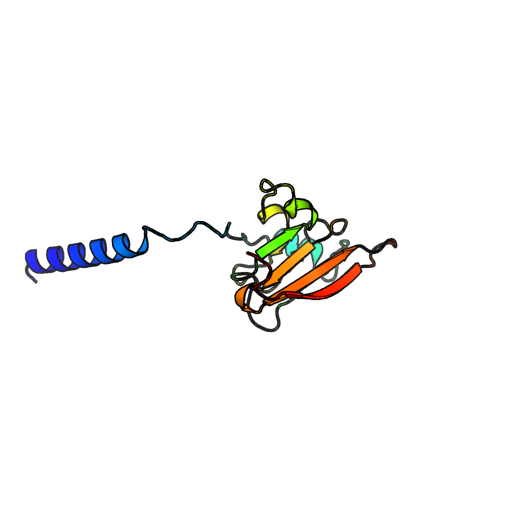 1.00 90.19 115 MET A CA 1
ATOM 861 C C . MET A 1 115 ? 11.461 -5.518 -1.938 1.00 90.19 115 MET A C 1
ATOM 863 O O . MET A 1 115 ? 11.144 -6.526 -2.574 1.00 90.19 115 MET A O 1
ATOM 867 N N . PRO A 1 116 ? 12.106 -4.493 -2.511 1.00 89.06 116 PRO A N 1
ATOM 868 C CA . PRO A 1 116 ? 12.615 -4.579 -3.872 1.00 89.06 116 PRO A CA 1
ATOM 869 C C . PRO A 1 116 ? 13.681 -5.673 -3.972 1.00 89.06 116 PRO A C 1
ATOM 871 O O . PRO A 1 116 ? 14.479 -5.879 -3.056 1.00 89.06 116 PRO A O 1
ATOM 874 N N . GLY A 1 117 ? 13.684 -6.395 -5.087 1.00 86.06 117 GLY A N 1
ATOM 875 C CA . GLY A 1 117 ? 14.741 -7.334 -5.432 1.00 86.06 117 GLY A CA 1
ATOM 876 C C . GLY A 1 117 ? 15.920 -6.641 -6.118 1.00 86.06 117 GLY A C 1
ATOM 877 O O . GLY A 1 117 ? 15.794 -5.550 -6.659 1.00 86.06 117 GLY A O 1
ATOM 878 N N . ASN A 1 118 ? 17.068 -7.321 -6.150 1.00 81.19 118 ASN A N 1
ATOM 879 C CA . ASN A 1 118 ? 18.293 -6.823 -6.797 1.00 81.19 118 ASN A CA 1
ATOM 880 C C . ASN A 1 118 ? 18.268 -6.896 -8.337 1.00 81.19 118 ASN A C 1
ATOM 882 O O . ASN A 1 118 ? 19.240 -6.519 -8.983 1.00 81.19 118 ASN A O 1
ATOM 886 N N . SER A 1 119 ? 17.207 -7.452 -8.923 1.00 74.25 119 SER A N 1
ATOM 887 C CA . SER A 1 119 ? 17.032 -7.555 -10.374 1.00 74.25 119 SER A CA 1
ATOM 888 C C . SER A 1 119 ? 15.903 -6.643 -10.821 1.00 74.25 119 SER A C 1
ATOM 890 O O . SER A 1 119 ? 14.975 -6.388 -10.050 1.00 74.25 119 SER A O 1
ATOM 892 N N . ASP A 1 120 ? 15.981 -6.184 -12.070 1.00 69.88 120 ASP A N 1
ATOM 893 C CA . ASP A 1 120 ? 15.024 -5.253 -12.651 1.00 69.88 120 ASP A CA 1
ATOM 894 C C . ASP A 1 120 ? 13.584 -5.757 -12.470 1.00 69.88 120 ASP A C 1
ATOM 896 O O . ASP A 1 120 ? 13.070 -6.550 -13.264 1.00 69.88 120 ASP A O 1
ATOM 900 N N . ASN A 1 121 ? 12.893 -5.164 -11.491 1.00 72.31 121 ASN A N 1
ATOM 901 C CA . ASN A 1 121 ? 11.453 -5.272 -11.221 1.00 72.31 121 ASN A CA 1
ATOM 902 C C . ASN A 1 121 ? 10.976 -6.561 -10.552 1.00 72.31 121 ASN A C 1
ATOM 904 O O . ASN A 1 121 ? 9.780 -6.854 -10.569 1.00 72.31 121 ASN A O 1
ATOM 908 N N . CYS A 1 122 ? 11.880 -7.312 -9.929 1.00 85.88 122 CYS A N 1
ATOM 909 C CA . CYS A 1 122 ? 11.463 -8.313 -8.954 1.00 85.88 122 CYS A CA 1
ATOM 910 C C . CYS A 1 122 ? 11.240 -7.655 -7.591 1.00 85.88 122 CYS A C 1
ATOM 912 O O . CYS A 1 122 ? 11.918 -6.694 -7.231 1.00 85.88 122 CYS A O 1
ATOM 914 N N . TYR A 1 123 ? 10.328 -8.213 -6.805 1.00 89.81 123 TYR A N 1
ATOM 915 C CA . TYR A 1 123 ? 10.119 -7.830 -5.416 1.00 89.81 123 TYR A CA 1
ATOM 916 C C . TYR A 1 123 ? 9.724 -9.046 -4.583 1.00 89.81 123 TYR A C 1
ATOM 918 O O . TYR A 1 123 ? 9.247 -10.058 -5.098 1.00 89.81 123 TYR A O 1
ATOM 926 N N . PHE A 1 124 ? 9.919 -8.927 -3.277 1.00 91.31 124 PHE A N 1
ATOM 927 C CA . PHE A 1 124 ? 9.534 -9.915 -2.288 1.00 91.31 124 PHE A CA 1
ATOM 928 C C . PHE A 1 124 ? 8.400 -9.361 -1.437 1.00 91.31 124 PHE A C 1
ATOM 930 O O . PHE A 1 124 ? 8.436 -8.208 -1.003 1.00 91.31 124 PHE A O 1
ATOM 937 N N . LEU A 1 125 ? 7.408 -10.211 -1.190 1.00 91.12 125 LEU A N 1
ATOM 938 C CA . LEU A 1 125 ? 6.337 -9.959 -0.238 1.00 91.12 125 LEU A CA 1
ATOM 939 C C . LEU A 1 125 ? 6.462 -10.966 0.893 1.00 91.12 125 LEU A C 1
ATOM 941 O O . LEU A 1 125 ? 6.441 -12.174 0.655 1.00 91.12 125 LEU A O 1
ATOM 945 N N . THR A 1 126 ? 6.557 -10.464 2.116 1.00 92.38 126 THR A N 1
ATOM 946 C CA . THR A 1 126 ? 6.643 -11.297 3.312 1.00 92.38 126 THR A CA 1
ATOM 947 C C . THR A 1 126 ? 5.568 -10.877 4.294 1.00 92.38 126 THR A C 1
ATOM 949 O O . THR A 1 126 ? 5.443 -9.697 4.612 1.00 92.38 126 THR A O 1
ATOM 952 N N . TRP A 1 127 ? 4.818 -11.849 4.804 1.00 91.12 127 TRP A N 1
ATOM 953 C CA . TRP A 1 127 ? 3.922 -11.632 5.932 1.00 91.12 127 TRP A CA 1
ATOM 954 C C . TRP A 1 127 ? 4.675 -11.843 7.241 1.00 91.12 127 TRP A C 1
ATOM 956 O O . TRP A 1 127 ? 5.381 -12.838 7.409 1.00 91.12 127 TRP A O 1
ATOM 966 N N . THR A 1 128 ? 4.517 -10.913 8.171 1.00 87.88 128 THR A N 1
ATOM 967 C CA . THR A 1 128 ? 5.062 -10.991 9.525 1.00 87.88 128 THR A CA 1
ATOM 968 C C . THR A 1 128 ? 3.923 -10.999 10.531 1.00 87.88 128 THR A C 1
ATOM 970 O O . THR A 1 128 ? 2.895 -10.357 10.331 1.00 87.88 128 THR A O 1
ATOM 973 N N . ILE A 1 129 ? 4.111 -11.722 11.629 1.00 87.81 129 ILE A N 1
ATOM 974 C CA . ILE A 1 129 ? 3.226 -11.678 12.793 1.00 87.81 129 ILE A CA 1
ATOM 975 C C . ILE A 1 129 ? 4.004 -10.961 13.892 1.00 87.81 129 ILE A C 1
ATOM 977 O O . ILE A 1 129 ? 5.165 -11.293 14.136 1.00 87.81 129 ILE A O 1
ATOM 981 N N . PHE A 1 130 ? 3.391 -9.984 14.546 1.00 79.38 130 PHE A N 1
ATOM 982 C CA . PHE A 1 130 ? 3.959 -9.306 15.704 1.00 79.38 130 PHE A CA 1
ATOM 983 C C . PHE A 1 130 ? 2.983 -9.403 16.872 1.00 79.38 130 PHE A C 1
ATOM 985 O O . PHE A 1 130 ? 1.797 -9.114 16.748 1.00 79.38 130 PHE A O 1
ATOM 992 N N . ASN A 1 131 ? 3.489 -9.831 18.027 1.00 66.56 131 ASN A N 1
ATOM 993 C CA . ASN A 1 131 ? 2.711 -9.802 19.256 1.00 66.56 131 ASN A CA 1
ATOM 994 C C . ASN A 1 131 ? 2.730 -8.374 19.801 1.00 66.56 131 ASN A C 1
ATOM 996 O O . ASN A 1 131 ? 3.806 -7.813 19.982 1.00 66.56 131 ASN A O 1
ATOM 1000 N N . GLU A 1 132 ? 1.573 -7.814 20.160 1.00 54.12 132 GLU A N 1
ATOM 1001 C CA . GLU A 1 132 ? 1.485 -6.491 20.810 1.00 54.12 132 GLU A CA 1
ATOM 1002 C C . GLU A 1 132 ? 2.372 -6.373 22.067 1.00 54.12 132 GLU A C 1
ATOM 1004 O O . GLU A 1 132 ? 2.780 -5.280 22.447 1.00 54.12 132 GLU A O 1
ATOM 1009 N N . ARG A 1 133 ? 2.761 -7.508 22.671 1.00 47.88 133 ARG A N 1
ATOM 1010 C CA . ARG A 1 133 ? 3.709 -7.574 23.797 1.00 47.88 133 ARG A CA 1
ATOM 1011 C C . ARG A 1 133 ? 5.159 -7.194 23.460 1.00 47.88 133 ARG A C 1
ATOM 1013 O O . ARG A 1 133 ? 5.977 -7.189 24.370 1.00 47.88 133 ARG A O 1
ATOM 1020 N N . SER A 1 134 ? 5.510 -6.928 22.201 1.00 43.66 134 SER A N 1
ATOM 1021 C CA . SER A 1 134 ? 6.862 -6.492 21.811 1.00 43.66 134 SER A CA 1
ATOM 1022 C C . SER A 1 134 ? 6.978 -4.988 21.533 1.00 43.66 134 SER A C 1
ATOM 1024 O O . SER A 1 134 ? 8.004 -4.557 21.017 1.00 43.66 134 SER A O 1
ATOM 1026 N N . LEU A 1 135 ? 5.934 -4.200 21.818 1.00 41.12 135 LEU A N 1
ATOM 1027 C CA . LEU A 1 135 ? 5.913 -2.739 21.629 1.00 41.12 135 LEU A CA 1
ATOM 1028 C C . LEU A 1 135 ? 5.880 -1.952 22.956 1.00 41.12 135 LEU A C 1
ATOM 1030 O O . LEU A 1 135 ? 5.498 -0.783 22.965 1.00 41.12 135 LEU A O 1
ATOM 1034 N N . THR A 1 136 ? 6.290 -2.585 24.058 1.00 37.53 136 THR A N 1
ATOM 1035 C CA . THR A 1 136 ? 6.568 -1.939 25.355 1.00 37.53 136 THR A CA 1
ATOM 1036 C C . THR A 1 136 ? 8.051 -1.937 25.654 1.00 37.53 136 THR A C 1
ATOM 1038 O O . THR A 1 136 ? 8.645 -3.033 25.526 1.00 37.53 136 THR A O 1
#

pLDDT: mean 74.64, std 16.27, range [37.53, 93.75]

Foldseek 3Di:
DDPVVVVVVVVVVVVVVVVVPDDDPPPDDDQAADQVVLCCQDPPPHPHLWDKAFAPDAALPQKDKDFPVCVVPVPDDSNQFWHANHPRRGIITGNDLQTWMWIHNPVQQKIWIWHDDPDDNDIDIDMDGHDPVVVD